Protein AF-A0A3B0P844-F1 (afdb_monomer)

Radius of gyration: 13.3 Å; Cα contacts (8 Å, |Δi|>4): 153; chains: 1; bounding box: 33×21×37 Å

Solvent-accessible surface area (backbone atoms only — not comparable to full-atom values): 5598 Å² total; per-residue (Å²): 107,57,98,91,28,50,65,51,72,50,82,46,78,25,82,48,72,41,40,58,49,79,77,56,54,68,69,60,51,53,47,36,49,54,39,38,76,72,64,26,53,38,34,34,38,41,34,31,61,78,79,69,44,36,31,45,31,53,46,66,59,55,52,54,43,49,74,70,70,48,61,59,46,44,48,70,62,48,56,76,68,36,45,77,41,60,75,39,87,99,74,48,68,55,86,82,116

Nearest PDB structures (foldseek):
  2fco-assembly1_B  TM=9.015E-01  e=7.799E-07  Geobacillus kaustophilus HTA426
  1y1o-assembly1_D  TM=8.805E-01  e=8.876E-07  Geobacillus stearothermophilus
  2fco-assembly1_A  TM=8.792E-01  e=9.469E-07  Geobacillus kaustophilus HTA426
  1rzn-assembly1_A  TM=8.711E-01  e=2.194E-06  Bacillus subtilis
  1zp7-assembly1_B  TM=8.704E-01  e=1.257E-05  Bacillus subtilis

Secondary structure (DSSP, 8-state):
-BTTB-EEEEEEEESSSEEEGGGS-HHHHHHHHHHHHTT-EEEEEEEETTTTEEEEE-HHHHHHHHHTT--EEEHHHHHHTSEEE-EETTTEE-TT-

Organism: Mycoplasmopsis synoviae (NCBI:txid2109)

Structure (mmCIF, N/CA/C/O backbone):
data_AF-A0A3B0P844-F1
#
_entry.id   AF-A0A3B0P844-F1
#
loop_
_atom_site.group_PDB
_atom_site.id
_atom_site.type_symbol
_atom_site.label_atom_id
_atom_site.label_alt_id
_atom_site.label_comp_id
_atom_site.label_asym_id
_atom_site.label_entity_id
_atom_site.label_seq_id
_atom_site.pdbx_PDB_ins_code
_atom_site.Cartn_x
_atom_site.Cartn_y
_atom_site.Cartn_z
_atom_site.occupancy
_atom_site.B_iso_or_equiv
_atom_site.auth_seq_id
_atom_site.auth_comp_id
_atom_site.auth_asym_id
_atom_site.auth_atom_id
_atom_site.pdbx_PDB_model_num
ATOM 1 N N . MET A 1 1 ? 4.342 -8.117 -17.485 1.00 80.62 1 MET A N 1
ATOM 2 C CA . MET A 1 1 ? 5.280 -7.016 -17.806 1.00 80.62 1 MET A CA 1
ATOM 3 C C . MET A 1 1 ? 4.505 -5.903 -18.497 1.00 80.62 1 MET A C 1
ATOM 5 O O . MET A 1 1 ? 3.567 -6.224 -19.214 1.00 80.62 1 MET A O 1
ATOM 9 N N . LEU A 1 2 ? 4.878 -4.639 -18.290 1.00 85.56 2 LEU A N 1
ATOM 10 C CA . LEU A 1 2 ? 4.309 -3.459 -18.959 1.00 85.56 2 LEU A CA 1
ATOM 11 C C . LEU A 1 2 ? 5.460 -2.604 -19.482 1.00 85.56 2 LEU A C 1
ATOM 13 O O . LEU A 1 2 ? 6.343 -2.249 -18.707 1.00 85.56 2 LEU A O 1
ATOM 17 N N . ASN A 1 3 ? 5.459 -2.281 -20.777 1.00 89.06 3 ASN A N 1
ATOM 18 C CA . ASN A 1 3 ? 6.5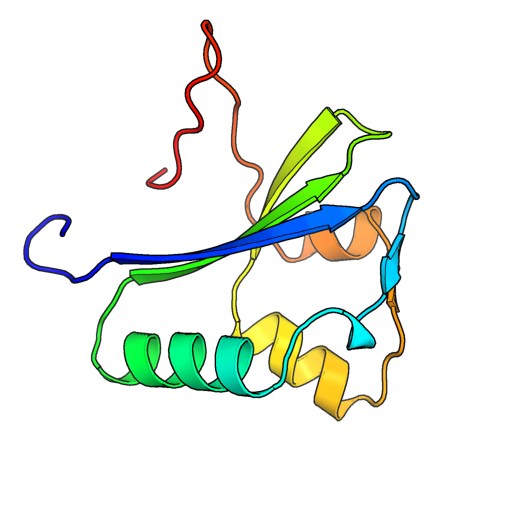01 -1.462 -21.414 1.00 89.06 3 ASN A CA 1
ATOM 19 C C . ASN A 1 3 ? 7.933 -1.919 -21.057 1.00 89.06 3 ASN A C 1
ATOM 21 O O . ASN A 1 3 ? 8.792 -1.108 -20.726 1.00 89.06 3 ASN A O 1
ATOM 25 N N . GLY A 1 4 ? 8.169 -3.237 -21.044 1.00 89.69 4 GLY A N 1
ATOM 26 C CA . GLY A 1 4 ? 9.467 -3.829 -20.691 1.00 89.69 4 GLY A CA 1
ATOM 27 C C . GLY A 1 4 ? 9.783 -3.894 -19.191 1.00 89.69 4 GLY A C 1
ATOM 28 O O . GLY A 1 4 ? 10.799 -4.472 -18.821 1.00 89.69 4 GLY A O 1
ATOM 29 N N . LYS A 1 5 ? 8.919 -3.370 -18.312 1.00 91.38 5 LYS A N 1
ATOM 30 C CA . LYS A 1 5 ? 9.079 -3.465 -16.854 1.00 91.38 5 LYS A CA 1
ATOM 31 C C . LYS A 1 5 ? 8.349 -4.675 -16.284 1.00 91.38 5 LYS A C 1
ATOM 33 O O . LYS A 1 5 ? 7.202 -4.969 -16.644 1.00 91.38 5 LYS A O 1
ATOM 38 N N . PHE A 1 6 ? 9.000 -5.368 -15.357 1.00 94.88 6 PHE A N 1
ATOM 39 C CA . PHE A 1 6 ? 8.352 -6.386 -14.537 1.00 94.88 6 PHE A CA 1
ATOM 40 C C . PHE A 1 6 ? 7.305 -5.733 -13.625 1.00 94.88 6 PHE A C 1
ATOM 42 O O . PHE A 1 6 ? 7.510 -4.617 -13.155 1.00 94.88 6 PHE A O 1
ATOM 49 N N . ILE A 1 7 ? 6.170 -6.404 -13.422 1.00 95.00 7 ILE A N 1
ATOM 50 C CA . ILE A 1 7 ? 5.122 -5.957 -12.498 1.00 95.00 7 ILE A CA 1
ATOM 51 C C . ILE A 1 7 ? 4.932 -7.065 -11.476 1.00 95.00 7 ILE A C 1
ATOM 53 O O . ILE A 1 7 ? 4.715 -8.214 -11.865 1.00 95.00 7 ILE A O 1
ATOM 57 N N . CYS A 1 8 ? 4.958 -6.713 -10.199 1.00 95.88 8 CYS A N 1
ATOM 58 C CA . CYS A 1 8 ? 4.570 -7.602 -9.115 1.00 95.88 8 CYS A CA 1
ATOM 59 C C . CYS A 1 8 ? 3.794 -6.829 -8.054 1.00 95.88 8 CYS A C 1
ATOM 61 O O . CYS A 1 8 ? 3.962 -5.625 -7.889 1.00 95.88 8 CYS A O 1
ATOM 63 N N . PHE A 1 9 ? 2.903 -7.512 -7.348 1.00 97.19 9 PHE A N 1
ATOM 64 C CA . PHE A 1 9 ? 2.152 -6.896 -6.268 1.00 97.19 9 PHE A CA 1
ATOM 65 C C . PHE A 1 9 ? 1.699 -7.938 -5.256 1.00 97.19 9 PHE A C 1
ATOM 67 O O . PHE A 1 9 ? 1.657 -9.130 -5.555 1.00 97.19 9 PHE A O 1
ATOM 74 N N . GLU A 1 10 ? 1.330 -7.465 -4.071 1.00 97.94 10 GLU A N 1
ATOM 75 C CA . GLU A 1 10 ? 0.701 -8.269 -3.026 1.00 97.94 10 GLU A CA 1
ATOM 76 C C . GLU A 1 10 ? -0.658 -7.659 -2.669 1.00 97.94 10 GLU A C 1
ATOM 78 O O . GLU A 1 10 ? -0.761 -6.456 -2.423 1.00 97.94 10 GLU A O 1
ATOM 83 N N . ALA A 1 11 ? -1.705 -8.482 -2.619 1.00 96.62 11 ALA A N 1
ATOM 84 C CA . ALA A 1 11 ? -3.039 -8.038 -2.229 1.00 96.62 11 ALA A CA 1
ATOM 85 C C . ALA A 1 11 ? -3.276 -8.240 -0.724 1.00 96.62 11 ALA A C 1
ATOM 87 O O . ALA A 1 11 ? -2.954 -9.288 -0.161 1.00 96.62 11 ALA A O 1
ATOM 88 N N . LYS A 1 12 ? -3.872 -7.243 -0.070 1.00 97.50 12 LYS A N 1
ATOM 89 C CA . LYS A 1 12 ? -4.289 -7.264 1.334 1.00 97.50 12 LYS A CA 1
ATOM 90 C C . LYS A 1 12 ? -5.737 -6.832 1.449 1.00 97.50 12 LYS A C 1
ATOM 92 O O . LYS A 1 12 ? -6.189 -5.945 0.735 1.00 97.50 12 LYS A O 1
ATOM 97 N N . THR A 1 13 ? -6.452 -7.431 2.389 1.00 97.12 13 THR A N 1
ATOM 98 C CA . THR A 1 13 ? -7.840 -7.074 2.676 1.00 97.12 13 THR A CA 1
ATOM 99 C C . THR A 1 13 ? -7.980 -6.715 4.144 1.00 97.12 13 THR A C 1
ATOM 101 O O . THR A 1 13 ? -7.409 -7.390 5.004 1.00 97.12 13 THR A O 1
ATOM 104 N N . SER A 1 14 ? -8.745 -5.664 4.427 1.00 96.50 14 SER A N 1
ATOM 105 C CA . SER A 1 14 ? -9.267 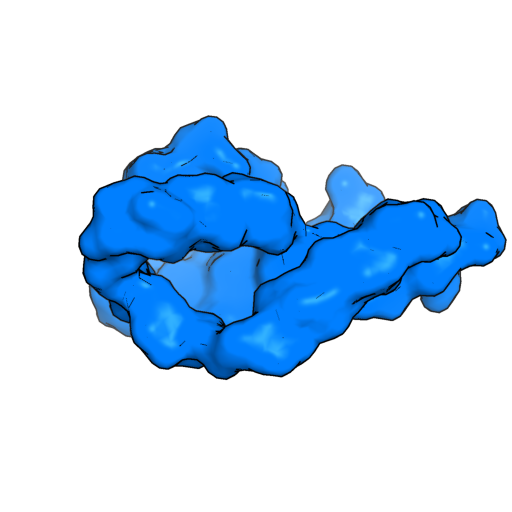-5.382 5.757 1.00 96.50 14 SER A CA 1
ATOM 106 C C . SER A 1 14 ? -10.788 -5.375 5.748 1.00 96.50 14 SER A C 1
ATOM 108 O O . SER A 1 14 ? -11.407 -4.846 4.827 1.00 96.50 14 SER A O 1
ATOM 110 N N . ASN A 1 15 ? -11.368 -5.927 6.812 1.00 95.69 15 ASN A N 1
ATOM 111 C CA . ASN A 1 15 ? -12.805 -5.892 7.078 1.00 95.69 15 ASN A CA 1
ATOM 112 C C . ASN A 1 15 ? -13.195 -4.817 8.107 1.00 95.69 15 ASN A C 1
ATOM 114 O O . ASN A 1 15 ? -14.349 -4.734 8.514 1.00 95.69 15 ASN A O 1
ATOM 118 N N . GLU A 1 16 ? -12.234 -3.993 8.524 1.00 94.56 16 GLU A N 1
ATOM 119 C CA . GLU A 1 16 ? -12.406 -2.889 9.469 1.00 94.56 16 GLU A CA 1
ATOM 120 C C . GLU A 1 16 ? -11.897 -1.574 8.856 1.00 94.56 16 GLU A C 1
ATOM 122 O O . GLU A 1 16 ? -11.194 -1.585 7.848 1.00 94.56 16 GLU A O 1
ATOM 127 N N . ASP A 1 17 ? -12.141 -0.439 9.524 1.00 95.12 17 ASP A N 1
ATOM 128 C CA . ASP A 1 17 ? -11.626 0.895 9.131 1.00 95.12 17 ASP A CA 1
ATOM 129 C C . ASP A 1 17 ? -10.117 1.073 9.393 1.00 95.12 17 ASP A C 1
ATOM 131 O O . ASP A 1 17 ? -9.590 2.189 9.449 1.00 95.12 17 ASP A O 1
ATOM 135 N N . LYS A 1 18 ? -9.413 -0.029 9.638 1.00 96.25 18 LYS A N 1
ATOM 136 C CA . LYS A 1 18 ? -7.977 -0.079 9.879 1.00 96.25 18 LYS A CA 1
ATOM 137 C C . LYS A 1 18 ? -7.421 -1.407 9.397 1.00 96.25 18 LYS A C 1
ATOM 139 O O . LYS A 1 18 ? -8.120 -2.413 9.405 1.00 96.25 18 LYS A O 1
ATOM 144 N N . PHE A 1 19 ? -6.150 -1.437 9.032 1.00 97.38 19 PHE A N 1
ATOM 145 C CA . PHE A 1 19 ? -5.424 -2.652 8.697 1.00 97.38 19 PHE A CA 1
ATOM 146 C C . PHE A 1 19 ? -4.326 -2.917 9.727 1.00 97.38 19 PHE A C 1
ATOM 148 O O . PHE A 1 19 ? -3.564 -2.016 10.071 1.00 97.38 19 PHE A O 1
ATOM 155 N N . ILE A 1 20 ? -4.220 -4.155 10.213 1.00 97.06 20 ILE A N 1
ATOM 156 C CA . ILE A 1 20 ? -3.181 -4.566 11.166 1.00 97.06 20 ILE A CA 1
ATOM 157 C C . ILE A 1 20 ? -1.879 -4.828 10.402 1.00 97.06 20 ILE A C 1
ATOM 159 O O . ILE A 1 20 ? -1.776 -5.813 9.674 1.00 97.06 20 ILE A O 1
ATOM 163 N N . LEU A 1 21 ? -0.857 -3.993 10.610 1.00 96.12 21 LEU A N 1
ATOM 164 C CA . LEU A 1 21 ? 0.412 -4.046 9.868 1.00 96.12 21 LEU A CA 1
ATOM 165 C C . LEU A 1 21 ? 1.153 -5.383 10.023 1.00 96.12 21 LEU A C 1
ATOM 167 O O . LEU A 1 21 ? 1.783 -5.848 9.080 1.00 96.12 21 LEU A O 1
ATOM 171 N N . LYS A 1 22 ? 0.990 -6.067 11.165 1.00 94.31 22 LYS A N 1
ATOM 172 C CA . LYS A 1 22 ? 1.532 -7.418 11.408 1.00 94.31 22 LYS A CA 1
ATOM 173 C C . LYS A 1 22 ? 1.047 -8.469 10.391 1.00 94.31 22 LYS A C 1
ATOM 175 O O . LYS A 1 22 ? 1.692 -9.501 10.230 1.00 94.31 22 LYS A O 1
ATOM 180 N N . ASN A 1 23 ? -0.071 -8.227 9.703 1.00 95.81 23 ASN A N 1
ATOM 181 C CA . ASN A 1 23 ? -0.594 -9.139 8.682 1.00 95.81 23 ASN A CA 1
ATOM 182 C C . ASN A 1 23 ? 0.199 -9.080 7.361 1.00 95.81 23 ASN A C 1
ATOM 184 O O . ASN A 1 23 ? -0.037 -9.893 6.463 1.00 95.81 23 ASN A O 1
ATOM 188 N N . ILE A 1 24 ? 1.138 -8.141 7.224 1.00 97.06 24 ILE A N 1
ATOM 189 C CA . ILE A 1 24 ? 2.121 -8.131 6.140 1.00 97.06 24 ILE A CA 1
ATOM 190 C C . ILE A 1 24 ? 3.283 -9.014 6.574 1.00 97.06 24 ILE A C 1
ATOM 192 O O . ILE A 1 24 ? 3.956 -8.741 7.567 1.00 97.06 24 ILE A O 1
ATOM 196 N N . LYS A 1 25 ? 3.515 -10.104 5.837 1.00 96.75 25 LYS A N 1
ATOM 197 C CA . LYS A 1 25 ? 4.668 -10.961 6.108 1.00 96.75 25 LYS A CA 1
ATOM 198 C C . LYS A 1 25 ? 5.925 -10.226 5.657 1.00 96.75 25 LYS A C 1
ATOM 200 O O . LYS A 1 25 ? 5.957 -9.701 4.548 1.00 96.75 25 LYS A O 1
ATOM 205 N N . GLN A 1 26 ? 6.965 -10.254 6.483 1.00 96.56 26 GLN A N 1
ATOM 206 C CA . GLN A 1 26 ? 8.205 -9.514 6.244 1.00 96.56 26 GLN A CA 1
ATOM 207 C C . GLN A 1 26 ? 8.798 -9.768 4.843 1.00 96.56 26 GLN A C 1
ATOM 209 O O . GLN A 1 26 ? 9.083 -8.824 4.115 1.00 96.56 26 GLN A O 1
ATOM 214 N N . HIS A 1 27 ? 8.855 -11.029 4.405 1.00 97.25 27 HIS A N 1
ATOM 215 C CA . HIS A 1 27 ? 9.365 -11.383 3.075 1.00 97.25 27 HIS A CA 1
ATOM 216 C C . HIS A 1 27 ? 8.549 -10.793 1.911 1.00 97.25 27 HIS A C 1
ATOM 218 O O . HIS A 1 27 ? 9.088 -10.627 0.824 1.00 97.25 27 HIS A O 1
ATOM 224 N N . GLN A 1 28 ? 7.257 -10.489 2.098 1.00 98.06 28 GLN A N 1
ATOM 225 C CA . GLN A 1 28 ? 6.437 -9.863 1.051 1.00 98.06 28 GLN A CA 1
ATOM 226 C C . GLN A 1 28 ? 6.863 -8.412 0.845 1.00 98.06 28 GLN A C 1
ATOM 228 O O . GLN A 1 28 ? 7.041 -7.976 -0.288 1.00 98.06 28 GLN A O 1
ATOM 233 N N . LEU A 1 29 ? 7.065 -7.688 1.947 1.00 98.31 29 LEU A N 1
ATOM 234 C CA . LEU A 1 29 ? 7.570 -6.322 1.917 1.00 98.31 29 LEU A CA 1
ATOM 235 C C . LEU A 1 29 ? 8.983 -6.275 1.325 1.00 98.31 29 LEU A C 1
ATOM 237 O O . LEU A 1 29 ? 9.224 -5.524 0.384 1.00 98.31 29 LEU A O 1
ATOM 241 N N . GLU A 1 30 ? 9.885 -7.125 1.819 1.00 98.25 30 GLU A N 1
ATOM 242 C CA . GLU A 1 30 ? 11.265 -7.219 1.325 1.00 98.25 30 GLU A CA 1
ATOM 243 C C . GLU A 1 30 ? 11.320 -7.551 -0.167 1.00 98.25 30 GLU A C 1
ATOM 245 O O . GLU A 1 30 ? 12.085 -6.934 -0.905 1.00 98.25 30 GLU A O 1
ATOM 250 N N . TYR A 1 31 ? 10.477 -8.476 -0.632 1.00 98.38 31 TYR A N 1
ATOM 251 C CA . TYR A 1 31 ? 10.379 -8.815 -2.047 1.00 98.38 31 TYR A CA 1
ATOM 252 C C . TYR A 1 31 ? 9.939 -7.618 -2.899 1.00 98.38 31 TYR A C 1
ATOM 254 O O . TYR A 1 31 ? 10.581 -7.329 -3.906 1.00 98.38 31 TYR A O 1
ATOM 262 N N . LEU A 1 32 ? 8.881 -6.898 -2.510 1.00 98.31 32 LEU A N 1
ATOM 263 C CA . LEU A 1 32 ? 8.405 -5.743 -3.281 1.00 98.31 32 LEU A CA 1
ATOM 264 C C . LEU A 1 32 ? 9.447 -4.617 -3.320 1.00 98.31 3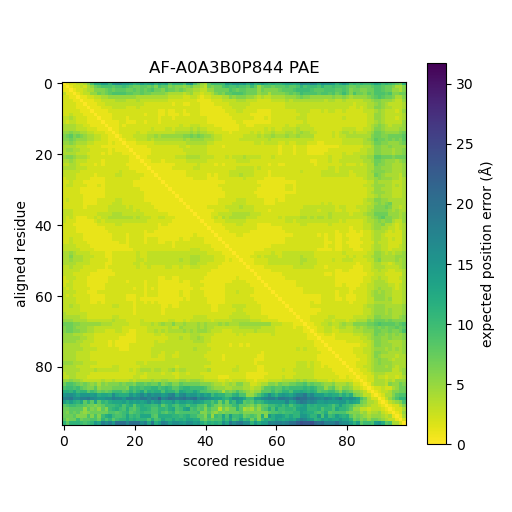2 LEU A C 1
ATOM 266 O O . LEU A 1 32 ? 9.699 -4.063 -4.388 1.00 98.31 32 LEU A O 1
ATOM 270 N N . ILE A 1 33 ? 10.108 -4.344 -2.191 1.00 98.38 33 ILE A N 1
ATOM 271 C CA . ILE A 1 33 ? 11.222 -3.389 -2.100 1.00 98.38 33 ILE A CA 1
ATOM 272 C C . ILE A 1 33 ? 12.379 -3.799 -3.024 1.00 98.38 33 ILE A C 1
ATOM 274 O O . ILE A 1 33 ? 12.895 -2.975 -3.782 1.00 98.38 33 ILE A O 1
ATOM 278 N N . LEU A 1 34 ? 12.773 -5.076 -2.996 1.00 98.25 34 LEU A N 1
ATOM 279 C CA . LEU A 1 34 ? 13.841 -5.613 -3.840 1.00 98.25 34 LEU A CA 1
ATOM 280 C C . LEU A 1 34 ? 13.493 -5.508 -5.328 1.00 98.25 34 LEU A C 1
ATOM 282 O O . LEU A 1 34 ? 14.344 -5.169 -6.144 1.00 98.25 34 LEU A O 1
ATOM 286 N N . MET A 1 35 ? 12.250 -5.793 -5.706 1.00 97.88 35 MET A N 1
ATOM 287 C CA . MET A 1 35 ? 11.817 -5.678 -7.099 1.00 97.88 35 MET A CA 1
ATOM 288 C C . MET A 1 35 ? 11.805 -4.215 -7.558 1.00 97.88 35 MET A C 1
ATOM 290 O O . MET A 1 35 ? 12.282 -3.915 -8.655 1.00 97.88 35 MET A O 1
ATOM 294 N N . GLN A 1 36 ? 11.339 -3.294 -6.710 1.00 96.94 36 GLN A N 1
ATOM 295 C CA . GLN A 1 36 ? 11.369 -1.857 -6.992 1.00 96.94 36 GLN A CA 1
ATOM 296 C C . GLN A 1 36 ? 12.805 -1.351 -7.191 1.00 96.94 36 GLN A C 1
ATOM 298 O O . GLN A 1 36 ? 13.056 -0.593 -8.129 1.00 96.94 36 GLN A O 1
ATOM 303 N N . SER A 1 37 ? 13.769 -1.822 -6.386 1.00 97.06 37 SER A N 1
ATOM 304 C CA . SER A 1 37 ? 15.184 -1.444 -6.537 1.00 97.06 37 SER A CA 1
ATOM 305 C C . SER A 1 37 ? 15.819 -1.937 -7.844 1.00 97.06 37 SER A C 1
ATOM 307 O O . SER A 1 37 ? 16.773 -1.331 -8.323 1.00 97.06 37 SER A O 1
ATOM 309 N N . HIS A 1 38 ? 15.249 -2.973 -8.468 1.00 96.50 38 HIS A N 1
ATOM 310 C CA . HIS A 1 38 ? 15.643 -3.479 -9.788 1.00 96.50 38 HIS A CA 1
ATOM 311 C C . HIS A 1 38 ? 14.824 -2.871 -10.944 1.00 96.50 38 HIS A C 1
ATOM 313 O O . HIS A 1 38 ? 14.900 -3.339 -12.080 1.00 96.50 38 HIS A O 1
ATOM 319 N N . GLY A 1 39 ? 14.035 -1.824 -10.683 1.00 94.88 39 GLY A N 1
ATOM 320 C CA . GLY A 1 39 ? 13.270 -1.102 -11.703 1.00 94.88 39 GLY A CA 1
ATOM 321 C C . GLY A 1 39 ? 11.921 -1.730 -12.066 1.00 94.88 39 GLY A C 1
ATOM 322 O O . GLY A 1 39 ? 11.294 -1.301 -13.043 1.00 94.88 39 GLY A O 1
ATOM 323 N N . ALA A 1 40 ? 11.453 -2.722 -11.301 1.00 96.50 40 ALA A N 1
ATOM 324 C CA . ALA A 1 40 ? 10.105 -3.259 -11.448 1.00 96.50 40 ALA A CA 1
ATOM 325 C C . ALA A 1 40 ? 9.045 -2.281 -10.913 1.00 96.50 40 ALA A C 1
ATOM 327 O O . ALA A 1 40 ? 9.298 -1.458 -10.034 1.00 96.50 40 ALA A O 1
ATOM 328 N N . ILE A 1 41 ? 7.822 -2.412 -11.421 1.00 95.94 41 ILE A N 1
ATOM 329 C CA . ILE A 1 41 ? 6.633 -1.771 -10.863 1.00 95.94 41 ILE A CA 1
ATOM 330 C C . ILE A 1 41 ? 6.111 -2.698 -9.756 1.00 95.94 41 ILE A C 1
ATOM 332 O O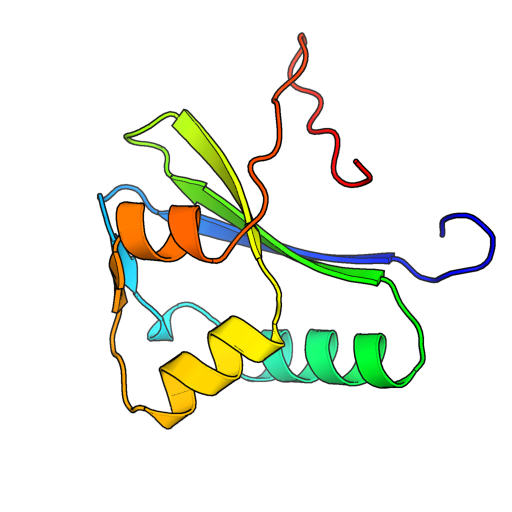 . ILE A 1 41 ? 5.451 -3.695 -10.050 1.00 95.94 41 ILE A O 1
ATOM 336 N N . ALA A 1 42 ? 6.446 -2.389 -8.503 1.00 97.50 42 ALA A N 1
ATOM 337 C CA . ALA A 1 42 ? 6.107 -3.195 -7.331 1.00 97.50 42 ALA A CA 1
ATOM 338 C C . ALA A 1 42 ? 5.249 -2.399 -6.337 1.00 97.50 42 ALA A C 1
ATOM 340 O O . ALA A 1 42 ? 5.617 -1.288 -5.966 1.00 97.50 42 ALA A O 1
ATOM 341 N N . PHE A 1 43 ? 4.099 -2.936 -5.922 1.00 98.00 43 PHE A N 1
ATOM 342 C CA . PHE A 1 43 ? 3.163 -2.242 -5.022 1.00 98.00 43 PHE A CA 1
ATOM 343 C C . PHE A 1 43 ? 2.304 -3.209 -4.202 1.00 98.00 43 PHE A C 1
ATOM 345 O O . PHE A 1 43 ? 2.204 -4.394 -4.510 1.00 98.00 43 PHE A O 1
ATOM 352 N N . PHE A 1 44 ? 1.645 -2.707 -3.162 1.00 98.06 44 PHE A N 1
ATOM 353 C CA . PHE A 1 44 ? 0.541 -3.411 -2.514 1.00 98.06 44 PHE A CA 1
ATOM 354 C C . PHE A 1 44 ? -0.802 -2.974 -3.101 1.00 98.06 44 PHE A C 1
ATOM 356 O O . PHE A 1 44 ? -0.970 -1.821 -3.496 1.00 98.06 44 PHE A O 1
ATOM 363 N N . VAL A 1 45 ? -1.779 -3.879 -3.091 1.00 97.81 45 VAL A N 1
ATOM 364 C CA . VAL A 1 45 ? -3.193 -3.567 -3.336 1.00 97.81 45 VAL A CA 1
ATOM 365 C C . VAL A 1 45 ? -3.965 -3.804 -2.049 1.00 97.81 45 VAL A C 1
ATOM 367 O O . VAL A 1 45 ? -4.091 -4.942 -1.605 1.00 97.81 45 VAL A O 1
ATOM 370 N N . PHE A 1 46 ? -4.490 -2.745 -1.447 1.00 97.38 46 PHE A N 1
ATOM 371 C CA . PHE A 1 46 ? -5.329 -2.822 -0.258 1.00 97.38 46 PHE A CA 1
ATOM 372 C C . PHE A 1 46 ? -6.798 -2.739 -0.637 1.00 97.38 46 PHE A C 1
ATOM 374 O O . PHE A 1 46 ? -7.204 -1.795 -1.303 1.00 97.38 46 PHE A O 1
ATOM 381 N N . TYR A 1 47 ? -7.588 -3.700 -0.175 1.00 96.88 47 TYR A N 1
ATOM 382 C CA . TYR A 1 47 ? -9.042 -3.687 -0.255 1.00 96.88 47 TYR A CA 1
ATOM 383 C C . TYR A 1 47 ? -9.639 -3.478 1.137 1.00 96.88 47 TYR A C 1
ATOM 385 O O . TYR A 1 47 ? -9.418 -4.290 2.037 1.00 96.88 47 TYR A O 1
ATOM 393 N N . PHE A 1 48 ? -10.408 -2.409 1.312 1.00 96.88 48 PHE A N 1
ATOM 394 C CA . PHE A 1 48 ? -11.193 -2.168 2.521 1.00 96.88 48 PHE A CA 1
ATOM 395 C C . PHE A 1 48 ? -12.645 -2.537 2.240 1.00 96.88 48 PHE A C 1
ATOM 397 O O . PHE A 1 48 ? -13.360 -1.793 1.571 1.00 96.88 48 PHE A O 1
ATOM 404 N N . SER A 1 49 ? -13.086 -3.696 2.732 1.00 95.19 49 SER A N 1
ATOM 405 C CA . SER A 1 49 ? -14.397 -4.252 2.370 1.00 95.19 49 SER A CA 1
ATOM 406 C C . SER A 1 49 ? -15.570 -3.459 2.944 1.00 95.19 49 SER A C 1
ATOM 408 O O . SER A 1 49 ? -16.621 -3.394 2.314 1.00 95.19 49 SER A O 1
ATOM 410 N N . LYS A 1 50 ? -15.381 -2.779 4.081 1.00 95.50 50 LYS A N 1
ATOM 411 C CA . LYS A 1 50 ? -16.403 -1.909 4.679 1.00 95.50 50 LYS A CA 1
ATOM 412 C C . LYS A 1 50 ? -16.692 -0.663 3.833 1.00 95.50 50 LYS A C 1
ATOM 414 O O . LYS A 1 50 ? -17.844 -0.257 3.726 1.00 95.50 50 LYS A O 1
ATOM 419 N N . GLN A 1 51 ? -15.665 -0.078 3.222 1.00 95.00 51 GLN A N 1
ATOM 420 C CA . GLN A 1 51 ? -15.789 1.050 2.290 1.00 95.00 51 GLN A CA 1
ATOM 421 C C . GLN A 1 51 ? -16.031 0.584 0.851 1.00 95.00 51 GLN A C 1
ATOM 423 O O . GLN A 1 51 ? -16.484 1.363 0.019 1.00 95.00 51 GLN A O 1
ATOM 428 N N . ASN A 1 52 ? -15.747 -0.688 0.571 1.00 94.12 52 ASN A N 1
ATOM 429 C CA . ASN A 1 52 ? -15.699 -1.270 -0.761 1.00 94.12 52 ASN A CA 1
ATOM 430 C C . ASN A 1 52 ? -14.728 -0.528 -1.701 1.00 94.12 52 ASN A C 1
ATOM 432 O O . ASN A 1 52 ? -15.054 -0.231 -2.850 1.00 94.12 52 ASN A O 1
ATOM 436 N N . GLU A 1 53 ? -13.527 -0.217 -1.205 1.00 95.00 53 GLU A N 1
ATOM 437 C CA . GLU A 1 53 ? -12.532 0.576 -1.936 1.00 95.00 53 GLU A CA 1
ATOM 438 C C . GLU A 1 53 ? -11.171 -0.113 -2.040 1.00 95.00 53 GLU A C 1
ATOM 440 O O . GLU A 1 53 ? -10.750 -0.836 -1.132 1.00 95.00 53 GLU A O 1
ATOM 445 N N . PHE A 1 54 ? -10.478 0.153 -3.151 1.00 95.88 54 PHE A N 1
ATOM 446 C CA . PHE A 1 54 ? -9.161 -0.391 -3.465 1.00 95.88 54 PHE A CA 1
ATOM 447 C C . PHE A 1 54 ? -8.109 0.711 -3.539 1.00 95.88 54 PHE A C 1
ATOM 449 O O . PHE A 1 54 ? -8.365 1.788 -4.076 1.00 95.88 54 PHE A O 1
ATOM 456 N N . TYR A 1 55 ? -6.907 0.409 -3.058 1.00 97.12 55 TYR A N 1
ATOM 457 C CA . TYR A 1 55 ? -5.794 1.347 -3.001 1.00 97.12 55 TYR A CA 1
ATOM 458 C C . TYR A 1 55 ? -4.483 0.689 -3.413 1.00 97.12 55 TYR A C 1
ATOM 460 O O . TYR A 1 55 ? -4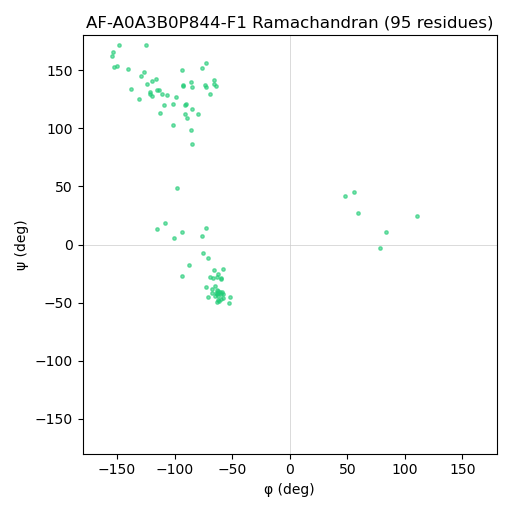.143 -0.397 -2.943 1.00 97.12 55 TYR A O 1
ATOM 468 N N . LYS A 1 56 ? -3.729 1.371 -4.271 1.00 97.25 56 LYS A N 1
ATOM 469 C CA . LYS A 1 56 ? -2.365 1.041 -4.676 1.00 97.25 56 LYS A CA 1
ATOM 470 C C . LYS A 1 56 ? -1.404 1.756 -3.739 1.00 97.25 56 LYS A C 1
ATOM 472 O O . LYS A 1 56 ? -1.326 2.984 -3.750 1.00 97.25 56 LYS A O 1
ATOM 477 N N . VAL A 1 57 ? -0.690 0.983 -2.930 1.00 97.69 57 VAL A N 1
ATOM 478 C CA . VAL A 1 57 ? 0.153 1.489 -1.842 1.00 97.69 57 VAL A CA 1
ATOM 479 C C . VAL A 1 57 ? 1.620 1.180 -2.129 1.00 97.69 57 VAL A C 1
ATOM 481 O O . VAL A 1 57 ? 1.964 0.050 -2.483 1.00 97.69 57 VAL A O 1
ATOM 484 N N . ASP A 1 58 ? 2.487 2.179 -1.963 1.00 97.75 58 ASP A N 1
ATOM 485 C CA . ASP A 1 58 ? 3.937 2.024 -2.114 1.00 97.75 58 ASP A CA 1
ATOM 486 C C . ASP A 1 58 ? 4.509 1.167 -0.960 1.00 97.75 58 ASP A C 1
ATOM 488 O O . ASP A 1 58 ? 4.225 1.450 0.211 1.00 97.75 58 ASP A O 1
ATOM 492 N N . PRO A 1 59 ? 5.311 0.117 -1.232 1.00 97.94 59 PRO A N 1
ATOM 493 C CA . PRO A 1 59 ? 5.952 -0.668 -0.180 1.00 97.94 59 PRO A CA 1
ATOM 494 C C . PRO A 1 59 ? 6.874 0.168 0.725 1.00 97.94 59 PRO A C 1
ATOM 496 O O . PRO A 1 59 ? 6.980 -0.137 1.911 1.00 97.94 59 PRO A O 1
ATOM 499 N N . MET A 1 60 ? 7.482 1.251 0.230 1.00 97.81 60 MET A N 1
ATOM 500 C CA . MET A 1 60 ? 8.308 2.155 1.042 1.00 97.81 60 MET A CA 1
ATOM 501 C C . MET A 1 60 ? 7.503 2.873 2.120 1.00 97.81 60 MET A C 1
ATOM 503 O O . MET A 1 60 ? 7.993 3.069 3.233 1.00 97.81 60 MET A O 1
ATOM 507 N N . TYR A 1 61 ? 6.252 3.230 1.820 1.00 97.75 61 TYR A N 1
ATOM 508 C CA . TYR A 1 61 ? 5.358 3.812 2.817 1.00 97.75 61 TYR A CA 1
ATOM 509 C C . TYR A 1 61 ? 5.099 2.810 3.948 1.00 97.75 61 TYR A C 1
ATOM 511 O O . TYR A 1 61 ? 5.305 3.138 5.117 1.00 97.75 61 TYR A O 1
ATOM 519 N N . ILE A 1 62 ? 4.768 1.560 3.609 1.00 97.75 62 ILE A N 1
ATOM 520 C CA . ILE A 1 62 ? 4.563 0.484 4.591 1.00 97.75 62 ILE A CA 1
ATOM 521 C C . ILE A 1 62 ? 5.811 0.254 5.455 1.00 97.75 62 ILE A C 1
ATOM 523 O O . ILE A 1 62 ? 5.699 0.158 6.679 1.00 97.75 62 ILE A O 1
ATOM 527 N N . ASP A 1 63 ? 6.994 0.188 4.842 1.00 97.62 63 ASP A N 1
ATOM 528 C CA . ASP A 1 63 ? 8.266 0.033 5.556 1.00 97.62 63 ASP A CA 1
ATOM 529 C C . ASP A 1 63 ? 8.520 1.193 6.531 1.00 97.62 63 ASP A C 1
ATOM 531 O O . ASP A 1 63 ? 8.896 0.973 7.685 1.00 97.62 63 ASP A O 1
ATOM 535 N N . SER A 1 64 ? 8.233 2.429 6.113 1.00 97.12 64 SER A N 1
ATOM 536 C CA . SER A 1 64 ? 8.377 3.608 6.970 1.00 97.12 64 SER A CA 1
ATOM 537 C C . SER A 1 64 ? 7.450 3.568 8.192 1.00 97.12 64 SER A C 1
ATOM 539 O O . SER A 1 64 ? 7.874 3.899 9.300 1.00 97.12 64 SER A O 1
ATOM 541 N N . GLU A 1 65 ? 6.212 3.099 8.027 1.00 97.12 65 GLU A N 1
ATOM 542 C CA . GLU A 1 65 ? 5.238 2.997 9.116 1.00 97.12 65 GLU A CA 1
ATOM 543 C C . GLU A 1 65 ? 5.590 1.860 10.088 1.00 97.12 65 GLU A C 1
ATOM 545 O O . GLU A 1 65 ? 5.485 2.023 11.308 1.00 97.12 65 GLU A O 1
ATOM 550 N N . LEU A 1 66 ? 6.109 0.738 9.579 1.00 95.69 66 LEU A N 1
ATOM 551 C CA . LEU A 1 66 ? 6.655 -0.339 10.411 1.00 95.69 66 LEU A CA 1
ATOM 552 C C . LEU A 1 66 ? 7.874 0.126 11.221 1.00 95.69 66 LEU A C 1
ATOM 554 O O . LEU A 1 66 ? 7.945 -0.148 12.420 1.00 95.69 66 LEU A O 1
ATOM 558 N N . LYS A 1 67 ? 8.792 0.892 10.615 1.00 96.25 67 LYS A N 1
ATOM 559 C CA . LYS A 1 67 ? 9.963 1.476 11.302 1.00 96.25 67 LYS A CA 1
ATOM 560 C C . LYS A 1 67 ? 9.582 2.474 12.396 1.00 96.25 67 LYS A C 1
ATOM 562 O O . LYS A 1 67 ? 10.292 2.587 13.392 1.00 96.25 67 LYS A O 1
ATOM 567 N N . LYS A 1 68 ? 8.433 3.146 12.268 1.00 96.50 68 LYS A N 1
ATOM 568 C CA . LYS A 1 68 ? 7.834 3.978 13.329 1.00 96.50 68 LYS A CA 1
ATOM 569 C C . LYS A 1 68 ? 7.160 3.155 14.443 1.00 96.50 68 LYS A C 1
ATOM 571 O O . LYS A 1 68 ? 6.511 3.731 15.311 1.00 96.50 68 LYS A O 1
ATOM 576 N N . ASN A 1 69 ? 7.303 1.824 14.449 1.00 94.56 69 ASN A N 1
ATOM 577 C CA . ASN A 1 69 ? 6.648 0.888 15.374 1.00 94.56 69 ASN A CA 1
ATOM 578 C C . ASN A 1 69 ? 5.113 0.941 15.337 1.00 94.56 69 ASN A C 1
ATOM 580 O O . ASN A 1 69 ? 4.433 0.625 16.323 1.00 94.56 69 ASN A O 1
ATOM 584 N N . LYS A 1 70 ? 4.539 1.335 14.200 1.00 95.62 70 LYS A N 1
ATOM 585 C CA . LYS A 1 70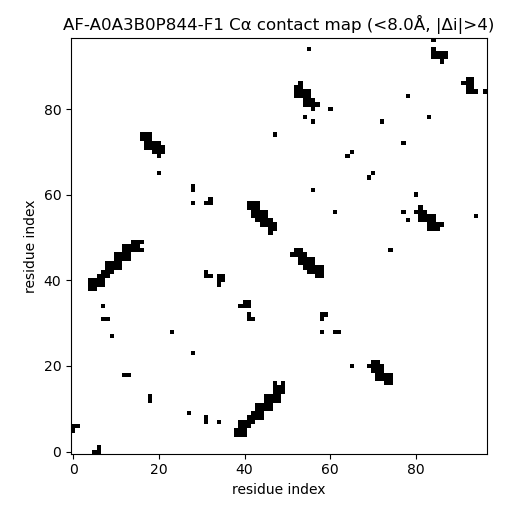 ? 3.092 1.411 14.059 1.00 95.62 70 LYS A CA 1
ATOM 586 C C . LYS A 1 70 ? 2.484 0.017 13.959 1.00 95.62 70 LYS A C 1
ATOM 588 O O . LYS A 1 70 ? 2.992 -0.864 13.273 1.00 95.62 70 LYS A O 1
ATOM 593 N N . LYS A 1 71 ? 1.363 -0.190 14.655 1.00 95.81 71 LYS A N 1
ATOM 594 C CA . LYS A 1 71 ? 0.673 -1.493 14.714 1.00 95.81 71 LYS A CA 1
ATOM 595 C C . LYS A 1 71 ? -0.431 -1.637 13.669 1.00 95.81 71 LYS A C 1
ATOM 597 O O . LYS A 1 71 ? -0.751 -2.756 13.267 1.00 95.81 71 LYS A O 1
ATOM 602 N N . SER A 1 72 ? -1.021 -0.524 13.243 1.00 96.81 72 SER A N 1
ATOM 603 C CA . SER A 1 72 ? -2.116 -0.498 12.278 1.00 96.81 72 SER A CA 1
ATOM 604 C C . SER A 1 72 ? -2.156 0.805 11.492 1.00 96.81 72 SER A C 1
ATOM 606 O O . SER A 1 72 ? -1.781 1.847 12.024 1.00 96.81 72 SER A O 1
ATOM 608 N N . LEU A 1 73 ? -2.684 0.745 10.274 1.00 96.50 73 LEU A N 1
ATOM 609 C CA . LEU A 1 73 ? -2.990 1.909 9.441 1.00 96.50 73 LEU A CA 1
ATOM 610 C C . LEU A 1 73 ? -4.494 2.124 9.407 1.00 96.50 73 LEU A C 1
ATOM 612 O O . LEU A 1 73 ? -5.228 1.175 9.137 1.00 96.50 73 LEU A O 1
ATOM 616 N N . HIS A 1 74 ? -4.954 3.340 9.687 1.00 97.12 74 HIS A N 1
ATOM 617 C CA . HIS A 1 74 ? -6.362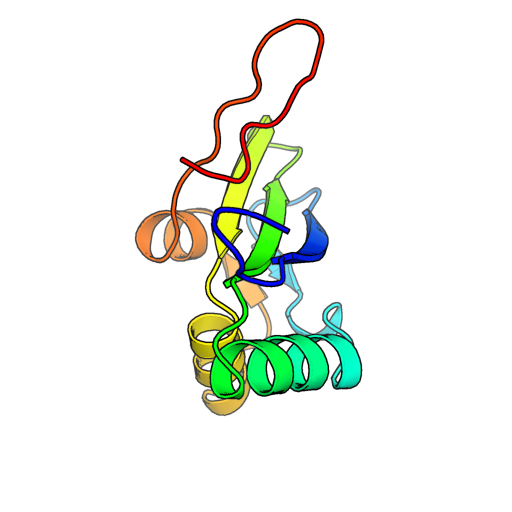 3.687 9.502 1.00 97.12 74 HIS A CA 1
ATOM 618 C C . HIS A 1 74 ? -6.675 3.897 8.019 1.00 97.12 74 HIS A C 1
ATOM 620 O O . HIS A 1 74 ? -5.804 4.284 7.245 1.00 97.12 74 HIS A O 1
ATOM 626 N N . PHE A 1 75 ? -7.927 3.647 7.636 1.00 96.75 75 PHE A N 1
ATOM 627 C CA . PHE A 1 75 ? -8.403 3.806 6.264 1.00 96.75 75 PHE A CA 1
ATOM 628 C C . PHE A 1 75 ? -8.100 5.200 5.692 1.00 96.75 75 PHE A C 1
ATOM 630 O O . PHE A 1 75 ? -7.501 5.285 4.625 1.00 96.75 75 PHE A O 1
ATOM 637 N N . GLU A 1 76 ? -8.449 6.275 6.410 1.00 96.69 76 GLU A N 1
ATOM 638 C CA . GLU A 1 76 ? -8.225 7.648 5.921 1.00 96.69 76 GLU A CA 1
ATOM 639 C C . GLU A 1 76 ? -6.738 7.951 5.725 1.00 96.69 76 GLU A C 1
ATOM 641 O O . GLU A 1 76 ? -6.346 8.520 4.715 1.00 96.69 76 GLU A O 1
ATOM 646 N N . GLU A 1 77 ? -5.889 7.482 6.638 1.00 95.69 77 GLU A N 1
ATOM 647 C CA . GLU A 1 77 ? -4.448 7.669 6.513 1.00 95.69 77 GLU A CA 1
ATOM 648 C C . GLU A 1 77 ? -3.882 6.929 5.296 1.00 95.69 77 GLU A C 1
ATOM 650 O O . GLU A 1 77 ? -3.075 7.471 4.541 1.00 95.69 77 GLU A O 1
ATOM 655 N N . LEU A 1 78 ? -4.314 5.684 5.086 1.00 96.25 78 LEU A N 1
ATOM 656 C CA . LEU A 1 78 ? -3.892 4.911 3.928 1.00 96.25 78 LEU A CA 1
ATOM 657 C C . LEU A 1 78 ? -4.350 5.598 2.641 1.00 96.25 78 LEU A C 1
ATOM 659 O O . LEU A 1 78 ? -3.554 5.740 1.719 1.00 96.25 78 LEU A O 1
ATOM 663 N N . LYS A 1 79 ? -5.596 6.073 2.595 1.00 95.56 79 LYS A N 1
ATOM 664 C CA . LYS A 1 79 ? -6.176 6.808 1.467 1.00 95.56 79 LYS A CA 1
ATOM 665 C C . LYS A 1 79 ? -5.407 8.086 1.128 1.00 95.56 79 LYS A C 1
ATOM 667 O O . LYS A 1 79 ? -5.192 8.352 -0.047 1.00 95.56 79 LYS A O 1
ATOM 672 N N . GLU A 1 80 ? -4.965 8.848 2.125 1.00 96.31 80 GLU A N 1
ATOM 673 C CA . GLU A 1 80 ? -4.157 10.060 1.919 1.00 96.31 80 GLU A CA 1
ATOM 674 C C . GLU A 1 80 ? -2.762 9.762 1.345 1.00 96.31 80 GLU A C 1
ATOM 676 O O . GLU A 1 80 ? -2.201 10.586 0.627 1.00 96.31 80 GLU A O 1
ATOM 681 N N . ASN A 1 81 ? -2.210 8.579 1.633 1.00 95.44 81 ASN A N 1
ATOM 682 C CA . ASN A 1 81 ? -0.845 8.184 1.265 1.00 95.44 81 ASN A CA 1
ATOM 683 C C . ASN A 1 81 ? -0.796 7.134 0.139 1.00 95.44 81 ASN A C 1
ATOM 685 O O . ASN A 1 81 ? 0.207 6.435 -0.028 1.00 95.44 81 ASN A O 1
ATOM 689 N N . SER A 1 82 ? -1.876 6.976 -0.626 1.00 96.44 82 SER A N 1
ATOM 690 C CA . SER A 1 82 ? -1.964 5.967 -1.683 1.00 96.44 82 SER A CA 1
ATOM 691 C C . SER A 1 82 ? -2.831 6.417 -2.853 1.00 96.44 82 SER A C 1
ATOM 693 O O . SER A 1 82 ? -3.483 7.457 -2.818 1.00 96.44 82 SER A O 1
ATOM 695 N N . ILE A 1 83 ? -2.815 5.632 -3.930 1.00 96.12 83 ILE A N 1
ATOM 696 C CA . ILE A 1 83 ? -3.588 5.920 -5.13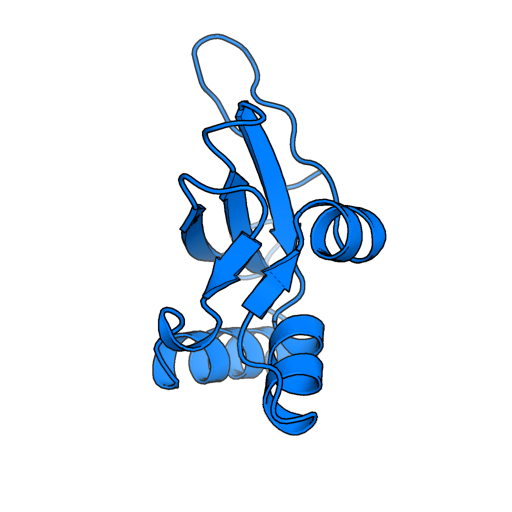8 1.00 96.12 83 ILE A CA 1
ATOM 697 C C . ILE A 1 83 ? -4.837 5.042 -5.125 1.00 96.12 83 ILE A C 1
ATOM 699 O O . ILE A 1 83 ? -4.731 3.815 -5.106 1.00 96.12 83 ILE A O 1
ATOM 703 N N . LYS A 1 84 ? -6.025 5.653 -5.148 1.00 95.25 84 LYS A N 1
ATOM 704 C CA . LYS A 1 84 ? -7.290 4.916 -5.268 1.00 95.25 84 LYS A CA 1
ATOM 705 C C . LYS A 1 84 ? -7.354 4.197 -6.617 1.00 95.25 84 LYS A C 1
ATOM 707 O O . LYS A 1 84 ? -7.020 4.781 -7.643 1.00 95.25 84 LYS A O 1
ATOM 712 N N . ILE A 1 85 ? -7.797 2.942 -6.604 1.00 93.31 85 ILE A N 1
ATOM 713 C CA . ILE A 1 85 ? -7.976 2.125 -7.805 1.00 93.31 85 ILE A CA 1
ATOM 714 C C . ILE A 1 85 ? -9.465 1.901 -8.042 1.00 93.31 85 ILE A C 1
ATOM 716 O O . ILE A 1 85 ? -10.193 1.476 -7.142 1.00 93.31 85 ILE A O 1
ATOM 720 N N . GLU A 1 86 ? -9.916 2.160 -9.265 1.00 87.75 86 GLU A N 1
ATOM 721 C CA . GLU A 1 86 ? -11.309 1.957 -9.645 1.00 87.75 86 GLU A CA 1
ATOM 722 C C . GLU A 1 86 ? -11.581 0.506 -10.059 1.00 87.75 86 GLU A C 1
ATOM 724 O O . GLU A 1 86 ? -10.821 -0.118 -10.810 1.00 87.75 86 GLU A O 1
ATOM 729 N N . LEU A 1 87 ? -12.701 -0.026 -9.563 1.00 82.50 87 LEU A N 1
ATOM 730 C CA . LEU A 1 87 ? -13.247 -1.307 -9.987 1.00 82.50 87 LEU A CA 1
ATOM 731 C C . LEU A 1 87 ? -14.183 -1.069 -11.176 1.00 82.50 87 LEU A C 1
ATOM 733 O O . LEU A 1 87 ? -15.283 -0.543 -11.017 1.00 82.50 87 LEU A O 1
ATOM 737 N N . ASN A 1 88 ? -13.759 -1.488 -12.363 1.00 82.69 88 ASN A N 1
ATOM 738 C CA . ASN A 1 88 ? -14.571 -1.416 -13.572 1.00 82.69 88 ASN A CA 1
ATOM 739 C C . ASN A 1 88 ? -15.462 -2.655 -13.684 1.00 82.69 88 ASN A C 1
ATOM 741 O O . ASN A 1 88 ? -15.018 -3.773 -13.428 1.00 82.69 88 ASN A O 1
ATOM 745 N N . PHE A 1 89 ? -16.716 -2.499 -14.107 1.00 65.19 89 PHE A N 1
ATOM 746 C CA . PHE A 1 89 ? -17.586 -3.647 -14.376 1.00 65.19 89 PHE A CA 1
ATOM 747 C C . PHE A 1 89 ? -17.053 -4.460 -15.573 1.00 65.19 89 PHE A C 1
ATOM 749 O O . PHE A 1 89 ? -16.634 -3.857 -16.562 1.00 65.19 89 PHE A O 1
ATOM 756 N N . PRO A 1 90 ? -17.053 -5.808 -15.523 1.00 73.69 90 PRO A N 1
ATOM 757 C CA . PRO A 1 90 ? -17.690 -6.690 -14.537 1.00 73.69 90 PRO A CA 1
ATOM 758 C C . PRO A 1 90 ? -16.742 -7.201 -13.421 1.00 73.69 90 PRO A C 1
ATOM 760 O O . PRO A 1 90 ? -16.719 -8.393 -13.131 1.00 73.69 90 PRO A O 1
ATOM 763 N N . GLY A 1 91 ? -15.956 -6.326 -12.781 1.00 72.69 91 GLY A N 1
ATOM 764 C CA . GLY A 1 91 ? -15.062 -6.678 -11.662 1.00 72.69 91 GLY A CA 1
ATOM 765 C C . GLY A 1 91 ? -13.565 -6.614 -11.994 1.00 72.69 91 GLY A C 1
ATOM 766 O O . GLY A 1 91 ? -12.760 -7.293 -11.361 1.00 72.69 91 GLY A O 1
ATOM 767 N N . VAL A 1 92 ? -13.181 -5.821 -12.994 1.00 80.81 92 VAL A N 1
ATOM 768 C CA . VAL A 1 92 ? -11.793 -5.627 -13.422 1.00 80.81 92 VAL A CA 1
ATOM 769 C C . VAL A 1 92 ? -11.178 -4.456 -12.664 1.00 80.81 92 VAL A C 1
ATOM 771 O O . VAL A 1 92 ? -11.639 -3.322 -12.772 1.00 80.81 92 VAL A O 1
ATOM 774 N N . LEU A 1 93 ? -10.101 -4.721 -11.929 1.00 78.38 93 LEU A N 1
ATOM 775 C CA . LEU A 1 93 ? -9.343 -3.69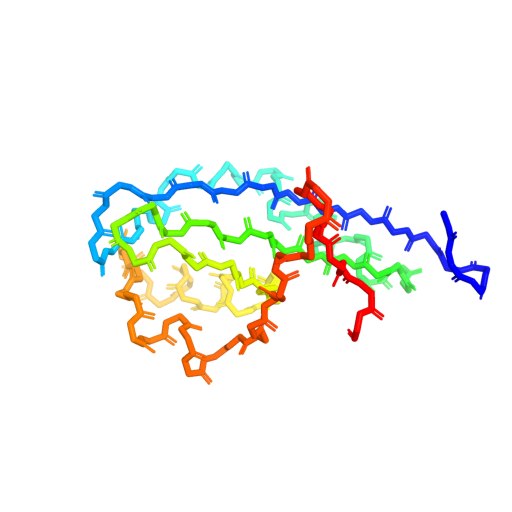7 -11.215 1.00 78.38 93 LEU A CA 1
ATOM 776 C C . LEU A 1 93 ? -8.214 -3.158 -12.108 1.00 78.38 93 LEU A C 1
ATOM 778 O O . LEU A 1 93 ? -7.338 -3.921 -12.525 1.00 78.38 93 LEU A O 1
ATOM 782 N N . ASN A 1 94 ? -8.213 -1.856 -12.410 1.00 80.69 94 ASN A N 1
ATOM 783 C CA . ASN A 1 94 ? -7.177 -1.264 -13.263 1.00 80.69 94 ASN A CA 1
ATOM 784 C C . ASN A 1 94 ? -5.920 -0.886 -12.459 1.00 80.69 94 ASN A C 1
ATOM 786 O O . ASN A 1 94 ? -5.752 0.242 -12.014 1.00 80.69 94 ASN A O 1
ATOM 790 N N . LEU A 1 95 ? -5.010 -1.846 -12.292 1.00 80.81 95 LEU A N 1
ATOM 791 C CA . LEU A 1 95 ? -3.808 -1.706 -11.456 1.00 80.81 95 LEU A CA 1
ATOM 792 C C . LEU A 1 95 ? -2.722 -0.757 -12.013 1.00 80.81 95 LEU A C 1
ATOM 794 O O . LEU A 1 95 ? -1.747 -0.445 -11.317 1.00 80.81 95 LEU A O 1
ATOM 798 N N . LEU A 1 96 ? -2.844 -0.346 -13.278 1.00 75.44 96 LEU A N 1
ATOM 799 C CA . LEU A 1 96 ? -1.784 0.331 -14.035 1.00 75.44 96 LEU A CA 1
ATOM 800 C C . LEU A 1 96 ? -2.128 1.776 -14.415 1.00 75.44 96 LEU A C 1
ATOM 802 O O . LEU A 1 96 ? -1.420 2.346 -15.243 1.00 75.44 96 LEU A O 1
ATOM 806 N N . GLN A 1 97 ? -3.180 2.345 -13.817 1.00 61.88 97 GLN A N 1
ATOM 807 C CA . GLN A 1 97 ? -3.423 3.790 -13.857 1.00 61.88 97 GLN A CA 1
ATOM 808 C C . GLN A 1 97 ? -2.250 4.566 -13.245 1.00 61.88 97 GLN A C 1
ATOM 810 O O . GLN A 1 97 ? -1.587 4.035 -12.309 1.00 61.88 97 GLN A O 1
#

InterPro domains:
  IPR004612 Holliday junction resolvase RecU [PF03838] (2-96)
  IPR011335 Restriction endonuclease type II-like [SSF52980] (2-96)
  IPR011856 tRNA endonuclease-like domain superfamily [G3DSA:3.40.1350.10] (1-97)

pLDDT: mean 93.67, std 7.23, range [61.88, 98.38]

Sequence (97 aa):
MLNGKFICFEAKTSNEDKFILKNIKQHQLEYLILMQSHGAIAFFVFYFSKQNEFYKVDPMYIDSELKKNKKSLHFEELKENSIKIELNFPGVLNLLQ

Mean predicted aligned error: 3.54 Å

Foldseek 3Di:
DPPPAAEDEAEEEDQDQKAFLVVDDPVRLVVLVVSVVVVHHYWYWYAYVVVRWIWTAHSVVSVVCVVVVHGMGGNVRRVVRTDTWDQDPPGDTDNPD